Protein AF-A0A172F2I8-F1 (afdb_monomer_lite)

pLDDT: mean 73.37, std 18.68, range [40.47, 95.81]

Structure (mmCIF, N/CA/C/O backbone):
data_AF-A0A172F2I8-F1
#
_entry.id   AF-A0A172F2I8-F1
#
loop_
_atom_site.group_PDB
_atom_site.id
_atom_site.type_symbol
_atom_site.label_atom_id
_atom_site.label_alt_id
_atom_site.label_comp_id
_atom_site.label_asym_id
_atom_site.label_entity_id
_atom_site.label_seq_id
_atom_site.pdbx_PDB_ins_code
_atom_site.Cartn_x
_atom_site.Cartn_y
_atom_site.Cartn_z
_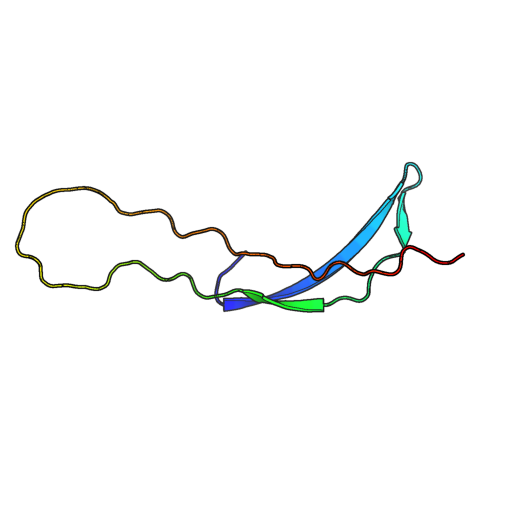atom_site.occupancy
_atom_site.B_iso_or_equiv
_atom_site.auth_seq_id
_atom_site.auth_comp_id
_atom_site.auth_asym_id
_atom_site.auth_atom_id
_atom_site.pdbx_PDB_model_num
ATOM 1 N N . LEU A 1 1 ? -10.835 5.816 3.621 1.00 82.19 1 LEU A N 1
ATOM 2 C CA . LEU A 1 1 ? -10.114 4.644 4.176 1.00 82.19 1 LEU A CA 1
ATOM 3 C C . LEU A 1 1 ? -10.753 4.279 5.508 1.00 82.19 1 LEU A C 1
ATOM 5 O O . LEU A 1 1 ? -11.260 5.184 6.163 1.00 82.19 1 LEU A O 1
ATOM 9 N N . LYS A 1 2 ? -10.786 2.996 5.881 1.00 87.44 2 LYS A N 1
ATOM 10 C CA . LYS A 1 2 ? -11.297 2.581 7.196 1.00 87.44 2 LYS A CA 1
ATOM 11 C C . LYS A 1 2 ? -10.300 3.010 8.279 1.00 87.44 2 LYS A C 1
ATOM 13 O O . LYS A 1 2 ? -9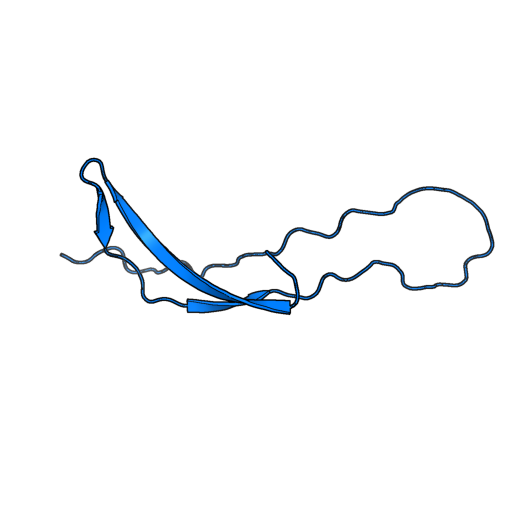.111 2.857 8.021 1.00 87.44 2 LYS A O 1
ATOM 18 N N . PRO A 1 3 ? -10.745 3.530 9.436 1.00 87.81 3 PRO A N 1
ATOM 19 C CA . PRO A 1 3 ? -9.848 3.883 10.535 1.00 87.81 3 PRO A CA 1
ATOM 20 C C . PRO A 1 3 ? -9.109 2.660 11.077 1.00 87.81 3 PRO A C 1
ATOM 22 O O . PRO A 1 3 ? -9.582 1.531 10.933 1.00 87.81 3 PRO A O 1
ATOM 25 N N . GLU A 1 4 ? -7.950 2.897 11.692 1.00 89.69 4 GLU A N 1
ATOM 26 C CA . GLU A 1 4 ? -7.123 1.871 12.352 1.00 89.69 4 GLU A CA 1
ATOM 27 C C . GLU A 1 4 ? -6.819 0.621 11.506 1.00 89.69 4 GLU A C 1
ATOM 29 O O . GLU A 1 4 ? -6.519 -0.448 12.034 1.00 89.69 4 GLU A O 1
ATOM 34 N N . THR A 1 5 ? -6.865 0.753 10.181 1.00 93.81 5 THR A N 1
ATOM 35 C CA . THR A 1 5 ? -6.713 -0.349 9.234 1.00 93.81 5 THR A CA 1
ATOM 36 C C . THR A 1 5 ? -5.366 -0.252 8.524 1.00 93.81 5 THR A C 1
ATOM 38 O O . THR A 1 5 ? -4.926 0.835 8.141 1.00 93.81 5 THR A O 1
ATOM 41 N N . PHE A 1 6 ? -4.706 -1.398 8.349 1.00 95.81 6 PHE A N 1
ATOM 42 C CA . PHE A 1 6 ? -3.501 -1.504 7.531 1.00 95.81 6 PHE A CA 1
ATOM 43 C C . PHE A 1 6 ? -3.866 -1.587 6.051 1.00 95.81 6 PHE A C 1
ATOM 45 O O . PHE A 1 6 ? -4.756 -2.343 5.661 1.00 95.81 6 PHE A O 1
ATOM 52 N N . TYR A 1 7 ? -3.144 -0.826 5.239 1.00 95.38 7 TYR A N 1
ATOM 53 C CA . TYR A 1 7 ? -3.245 -0.832 3.790 1.00 95.38 7 TYR A CA 1
ATOM 54 C C . TYR A 1 7 ? -1.857 -0.933 3.174 1.00 95.38 7 TYR A C 1
ATOM 56 O O . TYR A 1 7 ? -0.892 -0.373 3.695 1.00 95.38 7 TYR A O 1
ATOM 64 N N . GLU A 1 8 ? -1.793 -1.594 2.025 1.00 95.38 8 GLU A N 1
ATOM 65 C CA . GLU A 1 8 ? -0.635 -1.562 1.146 1.00 95.38 8 GLU A CA 1
ATOM 66 C C . GLU A 1 8 ? -0.899 -0.569 0.007 1.00 95.38 8 GLU A C 1
ATOM 68 O O . GLU A 1 8 ? -1.968 -0.576 -0.607 1.00 95.38 8 GLU A O 1
ATOM 73 N N . VAL A 1 9 ? 0.064 0.312 -0.256 1.00 92.75 9 VAL A N 1
ATOM 74 C CA . VAL A 1 9 ? -0.010 1.340 -1.297 1.00 92.75 9 VAL A CA 1
ATOM 75 C C . VAL A 1 9 ? 1.195 1.206 -2.208 1.00 92.75 9 VAL A C 1
ATOM 77 O O . VAL A 1 9 ? 2.327 1.145 -1.740 1.00 92.75 9 VAL A O 1
ATOM 80 N N . LYS A 1 10 ? 0.961 1.224 -3.517 1.00 92.75 10 LYS A N 1
ATOM 81 C CA . LYS A 1 10 ? 2.004 1.371 -4.532 1.00 92.75 10 LYS A CA 1
ATOM 82 C C . LYS A 1 10 ? 1.589 2.439 -5.535 1.00 92.75 10 LYS A C 1
ATOM 84 O O . LYS A 1 10 ? 0.397 2.681 -5.723 1.00 92.75 10 LYS A O 1
ATOM 89 N N . MET A 1 11 ? 2.568 3.046 -6.188 1.00 93.06 11 MET A N 1
ATOM 90 C CA . MET A 1 11 ? 2.346 4.010 -7.261 1.00 93.06 11 MET A CA 1
ATOM 91 C C . MET A 1 11 ? 2.779 3.389 -8.584 1.00 93.06 11 MET A C 1
ATOM 93 O O . MET A 1 11 ? 3.869 2.833 -8.646 1.00 93.06 11 MET A O 1
ATOM 97 N N . SER A 1 12 ? 1.958 3.506 -9.628 1.00 91.06 12 SER A N 1
ATOM 98 C CA . SER A 1 12 ? 2.291 3.036 -10.978 1.00 91.06 12 SER A CA 1
ATOM 99 C C . SER A 1 12 ? 2.225 4.180 -11.985 1.00 91.06 12 SER A C 1
ATOM 101 O O . SER A 1 12 ? 1.330 5.025 -11.916 1.00 91.06 12 SER A O 1
ATOM 103 N N . ALA A 1 13 ? 3.153 4.199 -12.939 1.00 93.25 13 ALA A N 1
ATOM 104 C CA . ALA A 1 13 ? 3.085 5.070 -14.102 1.00 93.25 13 ALA A CA 1
ATOM 105 C C . ALA A 1 13 ? 2.061 4.519 -15.103 1.00 93.25 13 ALA A C 1
ATOM 107 O O . ALA A 1 13 ? 1.978 3.312 -15.306 1.00 93.25 13 ALA A O 1
ATOM 108 N N . ILE A 1 14 ? 1.293 5.389 -15.757 1.00 92.12 14 ILE A N 1
ATOM 109 C CA . ILE A 1 14 ? 0.345 4.995 -16.809 1.00 92.12 14 ILE A CA 1
ATOM 110 C C . ILE A 1 14 ? 0.549 5.923 -18.008 1.00 92.12 14 ILE A C 1
ATOM 112 O O . ILE A 1 14 ? 0.616 7.141 -17.846 1.00 92.12 14 ILE A O 1
ATOM 116 N N . ASN A 1 15 ? 0.651 5.355 -19.211 1.00 90.75 15 ASN A N 1
ATOM 117 C CA . ASN A 1 15 ? 0.706 6.099 -20.472 1.00 90.75 15 ASN A CA 1
ATOM 118 C C . ASN A 1 15 ? -0.374 5.600 -21.454 1.00 90.75 15 ASN A C 1
ATOM 120 O O . ASN A 1 15 ? -1.164 4.715 -21.133 1.00 90.75 15 ASN A O 1
ATOM 124 N N . GLY A 1 16 ? -0.405 6.143 -22.678 1.00 92.62 16 GLY A N 1
ATOM 125 C CA . GLY A 1 16 ? -1.392 5.768 -23.703 1.00 92.62 16 GLY A CA 1
ATOM 126 C C . GLY A 1 16 ? -1.341 4.309 -24.191 1.00 92.62 16 GLY A C 1
ATOM 127 O O . GLY A 1 16 ? -2.188 3.919 -24.988 1.00 92.62 16 GLY A O 1
ATOM 128 N N . LYS A 1 17 ? -0.365 3.506 -23.744 1.00 92.94 17 LYS A N 1
ATOM 129 C CA . LYS A 1 17 ? -0.234 2.068 -24.032 1.00 92.94 17 LYS A CA 1
ATOM 130 C C . LYS A 1 17 ? -0.593 1.173 -22.835 1.00 92.94 17 LYS A C 1
ATOM 132 O O . LYS A 1 17 ? -0.714 -0.031 -23.032 1.00 92.94 17 LYS A O 1
ATOM 137 N N . GLY A 1 18 ? -0.762 1.728 -21.631 1.00 91.94 18 GLY A N 1
ATOM 138 C CA . GLY A 1 18 ? -1.093 0.975 -20.415 1.00 91.94 18 GLY A CA 1
ATOM 139 C C . GLY A 1 18 ? -0.240 1.342 -19.197 1.00 91.94 18 GLY A C 1
ATOM 140 O O . GLY A 1 18 ? 0.401 2.396 -19.164 1.00 91.94 18 GLY A O 1
ATOM 141 N N . GLU A 1 19 ? -0.267 0.472 -18.182 1.00 91.69 19 GLU A N 1
ATOM 142 C CA . GLU A 1 19 ? 0.561 0.583 -16.972 1.00 91.69 19 GLU A CA 1
ATOM 143 C C . GLU A 1 19 ? 2.042 0.343 -17.317 1.00 91.69 19 GLU A C 1
ATOM 145 O O . GLU A 1 19 ? 2.381 -0.564 -18.078 1.00 91.69 19 GLU A O 1
ATOM 150 N N . GLY 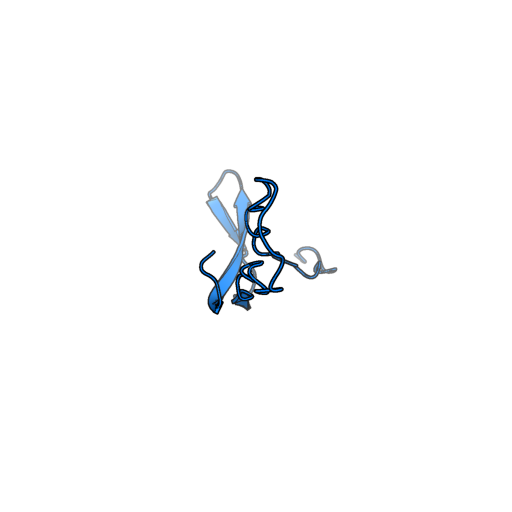A 1 20 ? 2.914 1.198 -16.789 1.00 89.56 20 GLY A N 1
ATOM 151 C CA . GLY A 1 20 ? 4.366 1.120 -16.891 1.00 89.56 20 GLY A CA 1
ATOM 152 C C . GLY A 1 20 ? 4.993 0.695 -15.565 1.00 89.56 20 GLY A C 1
ATOM 153 O O . GLY A 1 20 ? 4.478 -0.175 -14.869 1.00 89.56 20 GLY A O 1
ATOM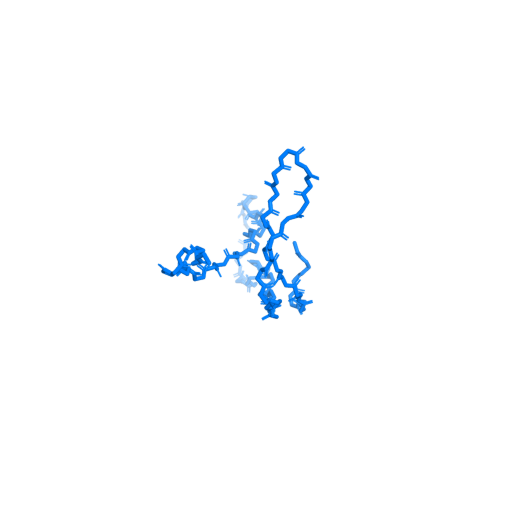 154 N N . GLU A 1 21 ? 6.122 1.306 -15.212 1.00 93.06 21 GLU A N 1
ATOM 155 C CA . GLU A 1 21 ? 6.830 1.005 -13.964 1.00 93.06 21 GLU A CA 1
ATOM 156 C C . GLU A 1 21 ? 6.000 1.325 -12.714 1.00 93.06 21 GLU A C 1
ATOM 158 O O . GLU A 1 21 ? 5.179 2.247 -12.707 1.00 93.06 21 GLU A O 1
ATOM 163 N N . SER A 1 22 ? 6.260 0.589 -11.631 1.00 92.56 22 SER A N 1
ATOM 164 C CA . SER A 1 22 ? 5.616 0.798 -10.335 1.00 92.56 22 SER A CA 1
ATOM 165 C C . SER A 1 22 ? 6.620 0.835 -9.187 1.00 92.56 22 SER A C 1
ATOM 167 O O . SER A 1 22 ? 7.614 0.111 -9.206 1.00 92.56 22 SER A O 1
ATOM 169 N N . SER A 1 23 ? 6.323 1.622 -8.154 1.00 93.44 23 SER A N 1
ATOM 170 C CA . SER A 1 23 ? 7.084 1.649 -6.906 1.00 93.44 23 SER A CA 1
ATOM 171 C C . SER A 1 23 ? 6.997 0.315 -6.161 1.00 93.44 23 SER A C 1
ATOM 173 O O . SER A 1 23 ? 6.077 -0.482 -6.369 1.00 93.44 23 SER A O 1
ATOM 175 N N . THR A 1 24 ? 7.904 0.108 -5.206 1.00 92.50 24 THR A N 1
ATOM 176 C CA . THR A 1 24 ? 7.712 -0.935 -4.197 1.00 92.50 24 THR A CA 1
ATOM 177 C C . THR A 1 24 ? 6.447 -0.644 -3.376 1.00 92.50 24 THR A C 1
ATOM 179 O O . THR A 1 24 ? 6.157 0.528 -3.100 1.00 92.50 24 THR A O 1
ATOM 182 N N . PRO A 1 25 ? 5.667 -1.673 -2.998 1.00 92.94 25 PRO A N 1
ATOM 183 C CA . PRO A 1 25 ? 4.526 -1.482 -2.116 1.00 92.94 25 PRO A CA 1
ATOM 184 C C . PRO A 1 25 ? 4.965 -1.040 -0.714 1.00 92.94 25 PRO A C 1
ATOM 186 O O . PRO A 1 25 ? 5.945 -1.542 -0.162 1.00 92.94 25 PRO A O 1
ATOM 189 N N . LEU A 1 26 ? 4.226 -0.098 -0.134 1.00 92.94 26 LEU A N 1
ATOM 190 C CA . LEU A 1 26 ? 4.433 0.435 1.206 1.00 92.94 26 LEU A CA 1
ATOM 191 C C . LEU A 1 26 ? 3.223 0.119 2.081 1.00 92.94 26 LEU A C 1
ATOM 193 O O . LEU A 1 26 ? 2.086 0.407 1.714 1.00 92.94 26 LEU A O 1
ATOM 197 N N . ASN A 1 27 ? 3.481 -0.409 3.273 1.00 94.44 27 ASN A N 1
ATOM 198 C CA . ASN A 1 27 ? 2.450 -0.6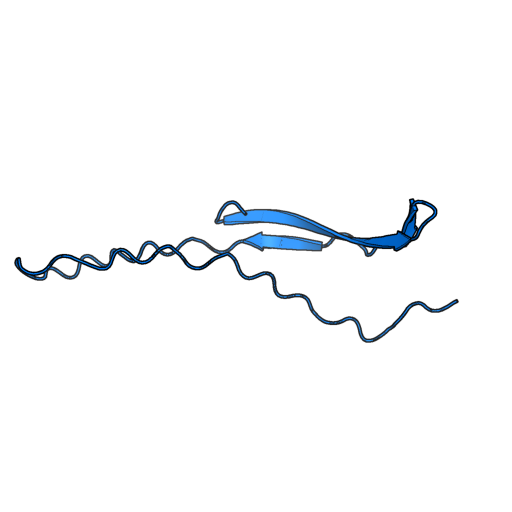24 4.277 1.00 94.44 27 ASN A CA 1
ATOM 199 C C . ASN A 1 27 ? 2.274 0.635 5.131 1.00 94.44 27 ASN A C 1
ATOM 201 O O . ASN A 1 27 ? 3.252 1.178 5.645 1.00 94.44 27 ASN A O 1
ATOM 205 N N . PHE A 1 28 ? 1.030 1.072 5.326 1.00 91.12 28 PHE A N 1
ATOM 206 C CA . PHE A 1 28 ? 0.701 2.131 6.276 1.00 91.12 28 PHE A CA 1
ATOM 207 C C . PHE A 1 28 ? -0.554 1.782 7.076 1.00 91.12 28 PHE A C 1
ATOM 209 O O . PHE A 1 28 ? -1.446 1.079 6.597 1.00 91.12 28 PHE A O 1
ATOM 216 N N . LYS A 1 29 ? -0.616 2.278 8.312 1.00 93.06 29 LYS A N 1
ATOM 217 C CA . LYS A 1 29 ? -1.805 2.191 9.159 1.00 93.06 29 LYS A CA 1
ATOM 218 C C . LYS A 1 29 ? -2.503 3.543 9.146 1.00 93.06 29 LYS A C 1
ATOM 220 O O . LYS A 1 29 ? -1.862 4.569 9.342 1.00 93.06 29 LYS A O 1
ATOM 225 N N . THR A 1 30 ? -3.810 3.550 8.927 1.00 90.19 30 THR A N 1
ATOM 226 C CA . THR A 1 30 ? -4.615 4.763 9.099 1.00 90.19 30 THR A CA 1
ATOM 227 C C . THR A 1 30 ? -4.811 5.080 10.575 1.00 90.19 30 THR A C 1
ATOM 229 O O . THR A 1 30 ? -5.039 4.173 11.378 1.00 90.19 30 THR A O 1
ATOM 232 N N . GLU A 1 31 ? -4.847 6.361 10.906 1.00 87.38 31 GLU A N 1
ATOM 233 C CA . GLU A 1 31 ? -5.163 6.835 12.252 1.00 87.38 31 GLU A CA 1
ATOM 234 C C . GLU A 1 31 ? -6.616 6.525 12.677 1.00 87.38 31 GLU A C 1
ATOM 236 O O . GLU A 1 31 ? -7.490 6.296 11.825 1.00 87.38 31 GLU A O 1
ATOM 241 N N . PRO A 1 32 ? -6.896 6.498 13.993 1.00 84.19 32 PRO A N 1
ATOM 242 C CA . PRO A 1 32 ? -8.253 6.446 14.512 1.00 84.19 32 PRO A CA 1
ATOM 243 C C . PRO A 1 32 ? -9.021 7.729 14.185 1.00 84.19 32 PRO A C 1
ATOM 245 O O . PRO A 1 32 ? -8.464 8.821 14.063 1.00 84.19 32 PRO A O 1
ATOM 248 N N . VAL A 1 33 ? -10.344 7.605 14.100 1.00 83.25 33 VAL A N 1
ATOM 249 C CA . VAL A 1 33 ? -11.227 8.770 14.034 1.00 83.25 33 VAL A CA 1
ATOM 250 C C . VAL A 1 33 ? -11.516 9.222 15.461 1.00 83.25 33 VAL A C 1
ATOM 252 O O . VAL A 1 33 ? -12.268 8.569 16.185 1.00 83.25 33 VAL A O 1
ATOM 255 N N . LEU A 1 34 ? -10.925 10.349 15.868 1.00 72.75 34 LEU A N 1
ATOM 256 C CA . LEU A 1 34 ? -11.271 10.998 17.131 1.00 72.75 34 LEU A CA 1
ATOM 257 C C . LEU A 1 34 ? -12.725 11.477 17.051 1.00 72.75 34 LEU A C 1
ATOM 259 O O . LEU A 1 34 ? -13.036 12.474 16.401 1.00 72.75 34 LEU A O 1
ATOM 263 N N . SER A 1 35 ? -13.629 10.753 17.708 1.00 62.25 35 SER A N 1
ATOM 264 C CA . SER A 1 35 ? -14.982 11.246 17.947 1.00 62.25 35 SER A CA 1
ATOM 265 C C . SER A 1 35 ? -14.869 12.409 18.928 1.00 62.25 35 SER A C 1
ATOM 267 O O . SER A 1 35 ? -14.432 12.211 20.057 1.00 62.25 35 SER A O 1
ATOM 269 N N . SER A 1 36 ? -15.253 13.617 18.518 1.00 56.59 36 SER A N 1
ATOM 270 C CA . SER A 1 36 ? -15.163 14.856 19.312 1.00 56.59 36 SER A CA 1
ATOM 271 C C . SER A 1 36 ? -16.061 14.896 20.560 1.00 56.59 36 SER A C 1
ATOM 273 O O . SER A 1 36 ? -16.326 15.965 21.104 1.00 56.59 36 SER A O 1
ATOM 275 N N . VAL A 1 37 ? -16.527 13.750 21.057 1.00 51.66 37 VAL A N 1
ATOM 276 C CA . VAL A 1 37 ? -17.319 13.671 22.282 1.00 51.66 37 VAL A CA 1
ATOM 277 C C . VAL A 1 37 ? -16.372 13.472 23.458 1.00 51.66 37 VAL A C 1
ATOM 279 O O . VAL A 1 37 ? -16.294 12.399 24.046 1.00 51.66 37 VAL A O 1
ATOM 282 N N . THR A 1 38 ? -15.647 14.526 23.818 1.00 44.56 38 THR A N 1
ATOM 283 C CA . THR A 1 38 ? -15.244 14.693 25.214 1.00 44.56 38 THR A CA 1
ATOM 284 C C . THR A 1 38 ? -16.537 15.029 25.961 1.00 44.56 38 THR A C 1
ATOM 286 O O . THR A 1 38 ? -17.119 16.076 25.665 1.00 44.56 38 THR A O 1
ATOM 289 N N . PRO A 1 39 ? -17.068 14.190 26.871 1.00 45.31 39 PRO A N 1
ATOM 290 C CA . PRO A 1 39 ? -18.224 14.574 27.664 1.00 45.31 39 PRO A CA 1
ATOM 291 C C . PRO A 1 39 ? -17.755 15.574 28.724 1.00 45.31 39 PRO A C 1
ATOM 293 O O . PRO A 1 39 ? -17.596 15.245 29.895 1.00 45.31 39 PRO A O 1
ATOM 296 N N . THR A 1 40 ? -17.496 16.814 28.321 1.00 42.53 40 THR A N 1
ATOM 297 C CA . THR A 1 40 ? -17.503 17.919 29.269 1.00 42.53 40 THR A CA 1
ATOM 298 C C . THR A 1 40 ? -18.963 18.068 29.675 1.00 42.53 40 THR A C 1
ATOM 300 O O . THR A 1 40 ? -19.815 18.346 28.834 1.00 42.53 40 THR A O 1
ATOM 303 N N . PHE A 1 41 ? -19.288 17.791 30.935 1.00 50.16 41 PHE A N 1
ATOM 304 C CA . PHE A 1 41 ? -20.619 18.027 31.484 1.00 50.16 41 PHE A CA 1
ATOM 305 C C . PHE A 1 41 ? -20.894 19.537 31.434 1.00 50.16 41 PHE A C 1
ATOM 307 O O . PHE A 1 41 ? -20.483 20.277 32.323 1.00 50.16 41 PHE A O 1
ATOM 314 N N . ILE A 1 42 ? -21.524 20.006 30.357 1.00 45.62 42 ILE A N 1
ATOM 315 C CA . ILE A 1 42 ? -22.010 21.381 30.231 1.00 45.62 42 ILE A CA 1
ATOM 316 C C . ILE A 1 42 ? -23.539 21.305 30.312 1.00 45.62 42 ILE A C 1
ATOM 318 O O . ILE A 1 42 ? -24.152 20.654 29.460 1.00 45.62 42 ILE A O 1
ATOM 322 N N . PRO A 1 43 ? -24.181 21.883 31.344 1.00 41.03 43 PRO A N 1
ATOM 323 C CA . PRO A 1 43 ? -25.627 21.825 31.467 1.00 41.03 43 PRO A CA 1
ATOM 324 C C . PRO A 1 43 ? -26.272 22.648 30.345 1.00 41.03 43 PRO A C 1
ATOM 326 O O . PRO A 1 43 ? -26.057 23.848 30.235 1.00 41.03 43 PRO A O 1
ATOM 329 N N . SER A 1 44 ? -27.044 21.945 29.513 1.00 48.09 44 SER A N 1
ATOM 330 C CA . SER A 1 44 ? -28.135 22.404 28.647 1.00 48.09 44 SER A CA 1
ATOM 331 C C . SER A 1 44 ? -28.091 23.870 28.192 1.00 48.09 44 SER A C 1
ATOM 333 O O . SER A 1 44 ? -28.604 24.746 28.879 1.00 48.09 44 SER A O 1
ATOM 335 N N . THR A 1 45 ? -27.577 24.130 26.989 1.00 44.25 45 THR A N 1
ATOM 336 C CA . THR A 1 45 ? -28.181 25.019 25.972 1.00 44.25 45 THR A CA 1
ATOM 337 C C . THR A 1 45 ? -27.306 25.037 24.712 1.00 44.25 45 THR A C 1
ATOM 339 O O . THR A 1 45 ? -26.090 24.923 24.782 1.00 44.25 45 THR A O 1
ATOM 342 N N . SER A 1 46 ? -27.958 25.230 23.565 1.00 40.47 46 SER A N 1
ATOM 343 C CA . SER A 1 46 ? -27.394 25.438 22.224 1.00 40.47 46 SER A CA 1
ATOM 344 C C . SER A 1 46 ? -26.969 24.197 21.430 1.00 40.47 46 SER A C 1
ATOM 346 O O . SER A 1 46 ? -25.965 23.540 21.681 1.00 40.47 46 SER A O 1
ATOM 348 N N . ALA A 1 47 ? -27.764 23.947 20.391 1.00 51.44 47 ALA A N 1
ATOM 349 C CA . ALA A 1 47 ? -27.475 23.098 19.248 1.00 51.44 47 ALA A CA 1
ATOM 350 C C . ALA A 1 47 ? -26.231 23.564 18.453 1.00 51.44 47 ALA A C 1
ATOM 352 O O . ALA A 1 47 ? -25.841 24.726 18.544 1.00 51.44 47 ALA A O 1
ATOM 353 N N . ALA A 1 48 ? -25.716 22.655 17.608 1.00 51.28 48 ALA A N 1
ATOM 354 C CA . ALA A 1 48 ? -24.591 22.793 16.665 1.00 51.28 48 ALA A CA 1
ATOM 355 C C . ALA A 1 48 ? -23.210 22.885 17.355 1.00 51.28 48 ALA A C 1
ATOM 357 O O . ALA A 1 48 ? -22.957 23.776 18.145 1.00 51.28 48 ALA A O 1
ATOM 358 N N . LEU A 1 49 ? -22.248 21.981 17.148 1.00 48.31 49 LEU A N 1
ATOM 359 C CA . LEU A 1 49 ? -21.630 21.610 15.874 1.00 48.31 49 LEU A CA 1
ATOM 360 C C . LEU A 1 49 ? -21.046 20.186 15.980 1.00 48.31 49 LEU A C 1
ATOM 362 O O . LEU A 1 49 ? -19.977 19.978 16.552 1.00 48.31 49 LEU A O 1
ATOM 366 N N . LYS A 1 50 ? -21.726 19.187 15.409 1.00 50.34 50 LYS A N 1
ATOM 367 C CA . LYS A 1 50 ? -21.139 17.858 15.192 1.00 50.34 50 LYS A CA 1
ATOM 368 C C . LYS A 1 50 ? -20.313 17.929 13.904 1.00 50.34 50 LYS A C 1
ATOM 370 O O . LYS A 1 50 ? -20.830 17.650 12.830 1.00 50.34 50 LYS A O 1
ATOM 375 N N . GLY A 1 51 ? -19.076 18.417 14.010 1.00 50.38 51 GLY A N 1
ATOM 376 C CA . GLY A 1 51 ? -18.141 18.476 12.883 1.00 50.38 51 GLY A CA 1
ATOM 377 C C . GLY A 1 51 ? -17.846 17.074 12.351 1.00 50.38 51 GLY A C 1
ATOM 378 O O . GLY A 1 51 ? -17.604 16.154 13.134 1.00 50.38 51 GLY A O 1
ATOM 379 N N . GLU A 1 52 ? -17.919 16.902 11.033 1.00 58.19 52 GLU A N 1
ATOM 380 C CA . GLU A 1 52 ? -17.544 15.661 10.357 1.00 58.19 52 GLU A CA 1
ATOM 381 C C . GLU A 1 52 ? -16.059 15.363 10.631 1.00 58.19 52 GLU A C 1
ATOM 383 O O . GLU A 1 52 ? -15.245 16.294 10.631 1.00 58.19 52 GLU A O 1
ATOM 388 N N . PRO A 1 53 ? -15.680 14.109 10.935 1.00 58.47 53 PRO A N 1
ATOM 389 C CA . PRO A 1 53 ? -14.290 13.788 11.214 1.00 58.47 53 PRO A CA 1
ATOM 390 C C . PRO A 1 53 ? -13.405 14.128 10.014 1.00 58.47 53 PRO A C 1
ATOM 392 O O . PRO A 1 53 ? -13.756 13.843 8.869 1.00 58.47 53 PRO A O 1
ATOM 395 N N . SER A 1 54 ? -12.243 14.723 10.285 1.00 60.28 54 SER A N 1
ATOM 396 C CA . SER A 1 54 ? -11.274 15.067 9.246 1.00 60.28 54 SER A CA 1
ATOM 397 C C . SER A 1 54 ? -10.917 13.832 8.407 1.00 60.28 54 SER A C 1
ATOM 399 O O . SER A 1 54 ? -10.697 12.755 8.975 1.00 60.28 54 SER A O 1
ATOM 401 N N . PRO A 1 55 ? -10.823 13.959 7.070 1.00 62.88 55 PRO A N 1
ATOM 402 C CA . PRO A 1 55 ? -10.441 12.846 6.215 1.00 62.88 55 PRO A CA 1
ATOM 403 C C . PRO A 1 55 ? -9.036 12.337 6.581 1.00 62.88 55 PRO A C 1
ATOM 405 O O . PRO A 1 55 ? -8.184 13.122 7.014 1.00 62.88 55 PRO A O 1
ATOM 408 N N . PRO A 1 56 ? -8.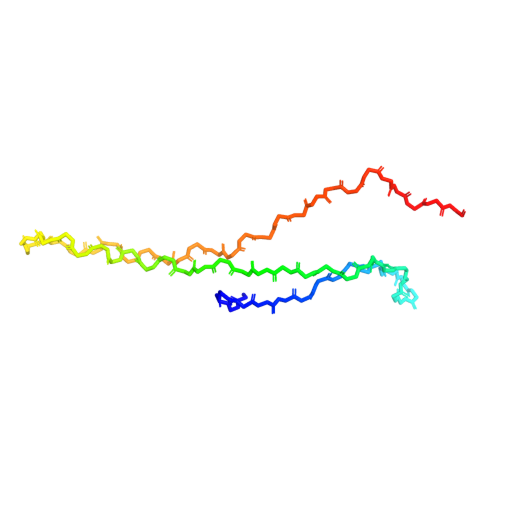769 11.030 6.403 1.00 62.50 56 PRO A N 1
ATOM 409 C CA . PRO A 1 56 ? -7.461 10.454 6.689 1.00 62.50 56 PRO A CA 1
ATOM 410 C C . PRO A 1 56 ? -6.390 11.140 5.833 1.00 62.50 56 PRO A C 1
ATOM 412 O O . PRO A 1 56 ? -6.531 11.233 4.613 1.00 62.50 56 PRO A O 1
ATOM 415 N N . LYS A 1 57 ? -5.319 11.622 6.472 1.00 66.38 57 LYS A N 1
ATOM 416 C CA . LYS A 1 57 ? -4.179 12.224 5.774 1.00 66.38 57 LYS A CA 1
ATOM 417 C C . LYS A 1 57 ? -3.309 11.119 5.181 1.00 66.38 57 LYS A C 1
ATOM 419 O O . LYS A 1 57 ? -2.898 10.211 5.897 1.00 66.38 57 LYS A O 1
ATOM 424 N N . LEU A 1 58 ? -3.028 11.212 3.886 1.00 62.31 58 LEU A N 1
ATOM 425 C CA . LEU A 1 58 ? -2.019 10.397 3.218 1.00 62.31 58 LEU A CA 1
ATOM 426 C C . LEU A 1 58 ? -0.813 11.297 2.942 1.00 62.31 58 LEU A C 1
ATOM 428 O O . LEU A 1 58 ? -0.856 12.135 2.045 1.00 62.31 58 LEU A O 1
ATOM 432 N N . GLU A 1 59 ? 0.238 11.165 3.744 1.00 70.25 59 GLU A N 1
ATOM 433 C CA . GLU A 1 59 ? 1.491 11.897 3.550 1.00 70.25 59 GLU A CA 1
ATOM 434 C C . GLU A 1 59 ? 2.484 10.988 2.817 1.00 70.25 59 GLU A C 1
ATOM 436 O O . GLU A 1 59 ? 2.851 9.921 3.306 1.00 70.25 59 GLU A O 1
ATOM 441 N N . GLY A 1 60 ? 2.904 11.390 1.617 1.00 66.12 60 GLY A N 1
ATOM 442 C CA . GLY A 1 60 ? 3.960 10.719 0.860 1.00 66.12 60 GLY A CA 1
ATOM 443 C C . GLY A 1 60 ? 5.275 11.486 0.975 1.00 66.12 60 GLY A C 1
ATOM 444 O O . GLY A 1 60 ? 5.287 12.712 0.867 1.00 66.12 60 GLY A O 1
ATOM 445 N N . LYS A 1 61 ? 6.402 10.787 1.159 1.00 70.50 61 LYS A N 1
ATOM 446 C CA . LYS A 1 61 ? 7.725 11.400 0.967 1.00 70.50 61 LYS A CA 1
ATOM 447 C C . LYS A 1 61 ? 8.000 11.524 -0.531 1.00 70.50 61 LYS A C 1
ATOM 449 O O . LYS A 1 61 ? 7.961 10.523 -1.243 1.00 70.50 61 LYS A O 1
ATOM 454 N N . LEU A 1 62 ? 8.291 12.739 -0.993 1.00 67.31 62 LEU A N 1
ATOM 455 C CA . LEU A 1 62 ? 8.710 12.998 -2.371 1.00 67.31 62 LEU A CA 1
ATOM 456 C C . LEU A 1 62 ? 10.040 12.267 -2.618 1.00 67.31 62 LEU A C 1
ATOM 458 O O . LEU A 1 62 ? 11.018 12.507 -1.910 1.00 67.31 62 LEU A O 1
ATOM 462 N N . GLN A 1 63 ? 10.071 11.342 -3.579 1.00 65.25 63 GLN A N 1
ATOM 463 C CA . GLN A 1 63 ? 11.311 10.684 -3.989 1.00 65.25 63 GLN A CA 1
ATOM 464 C C . GLN A 1 63 ? 12.106 11.629 -4.897 1.00 65.25 63 GLN A C 1
ATOM 466 O O . GLN A 1 63 ? 11.614 12.055 -5.937 1.00 65.25 63 GLN A O 1
ATOM 471 N N . THR A 1 64 ? 13.332 11.974 -4.496 1.00 71.62 64 THR A N 1
ATOM 472 C CA . THR A 1 64 ? 14.196 12.928 -5.220 1.00 71.62 64 THR A CA 1
ATOM 473 C C . THR A 1 64 ? 14.760 12.358 -6.525 1.00 71.62 64 THR A C 1
ATOM 475 O O . THR A 1 64 ? 15.204 13.114 -7.385 1.00 71.62 64 THR A O 1
ATOM 478 N N . MET A 1 65 ? 14.767 11.032 -6.685 1.00 68.81 65 MET A N 1
ATOM 479 C CA . MET A 1 65 ? 15.256 10.385 -7.899 1.00 68.81 65 MET A CA 1
ATOM 480 C C . MET A 1 65 ? 14.099 10.152 -8.867 1.00 68.81 65 MET A C 1
ATOM 482 O O . MET A 1 65 ? 13.251 9.297 -8.630 1.00 68.81 65 MET A O 1
ATOM 486 N N . GLY A 1 66 ? 14.071 10.936 -9.946 1.00 68.00 66 GLY A N 1
ATOM 487 C CA . GLY A 1 66 ? 13.271 10.617 -11.127 1.00 68.00 66 GLY A CA 1
ATOM 488 C C . GLY A 1 66 ? 13.847 9.407 -11.868 1.00 68.00 66 GLY A C 1
ATOM 489 O O . GLY A 1 66 ? 15.006 9.049 -11.651 1.00 68.00 66 GLY A O 1
ATOM 490 N N . ASN A 1 67 ? 13.034 8.789 -12.729 1.00 59.03 67 ASN A N 1
ATOM 491 C CA . ASN A 1 67 ? 13.389 7.579 -13.477 1.00 59.03 67 ASN A CA 1
ATOM 492 C C . ASN A 1 67 ? 14.775 7.714 -14.137 1.00 59.03 67 ASN A C 1
ATOM 494 O O . ASN A 1 67 ? 15.001 8.631 -14.931 1.00 59.03 67 ASN A O 1
ATOM 498 N N . ALA A 1 68 ? 15.693 6.808 -13.798 1.00 65.00 68 ALA A N 1
ATOM 499 C CA . ALA A 1 68 ? 16.953 6.631 -14.510 1.00 65.00 68 ALA A CA 1
ATOM 500 C C . ALA A 1 68 ? 16.750 5.594 -15.624 1.00 65.00 68 ALA A C 1
ATOM 502 O O . ALA A 1 68 ? 16.027 4.620 -15.419 1.00 65.00 68 ALA A O 1
ATOM 503 N N . LEU A 1 69 ? 17.345 5.861 -16.790 1.00 49.84 69 LEU A N 1
ATOM 504 C CA . LEU A 1 69 ? 17.240 5.058 -18.016 1.00 49.84 69 LEU A CA 1
ATOM 505 C C . LEU A 1 69 ? 17.886 3.675 -17.888 1.00 49.84 69 LEU A C 1
ATOM 507 O O . LEU A 1 69 ? 18.963 3.592 -17.253 1.00 49.84 69 LEU A O 1
#

Foldseek 3Di:
DDAQDKDWDKDWDADPVGTDDIDDIDIDTWHHFPQPPPPPPDPDDDDDDRDDTDPTDDDDDDDPDDDDD

Radius of gyration: 20.42 Å; chains: 1; bounding box: 45×27×56 Å

Sequence (69 aa):
LKPETFYEVKMSAINGKGEGESSTPLNFKTEPVLSSVTPTFIPSTSAALKGEPSPPKLEGKLQTMGNAL

Secondary structure (DSSP, 8-state):
--TT-EEEE--EEEETTEEEEEPPPEEEEPPP-----------S------PPPPPPP-PPPPPS-PPP-

InterPro domains:
  IPR003961 Fibronectin type III [PS50853] (1-33)
  IPR003961 Fibronectin type III [cd00063] (1-30)
  IPR013783 Immunoglobulin-like fold [G3DSA:2.60.40.10] (1-38)
  IPR036116 Fibronectin type III superfamily [SSF49265] (1-34)

Organism: Oncorhynchus mykiss (NCBI:txid8022)